Protein AF-A0A2U1KJ07-F1 (afdb_monomer)

Organism: Artemisia annua (NCBI:txid35608)

Secondary structure (DSSP, 8-state):
--HHHHHHHHHHHHTTSPPPS--TTS----HHHHHHHHHHHHHHHHHHHHHHHHHHHHHHHHHHHHHH----TTS-HHHHHHHHHHHHHHHHHTT----GGG----S---------------

Mean predicted aligned error: 16.53 Å

Nearest PDB structures (foldseek):
  8i03-assembly1_H  TM=3.096E-01  e=4.458E+00  Schizosaccharomyces pombe

Solvent-accessible surface area (backbone atoms only — not comparable to full-atom values): 7799 Å² total; per-residue (Å²): 142,65,65,69,61,52,48,55,51,49,51,60,54,67,76,50,62,66,70,76,76,81,52,95,92,60,77,83,64,52,71,70,55,54,53,49,42,54,52,47,38,51,54,44,53,53,51,53,52,50,52,54,50,51,54,54,48,52,51,52,49,49,54,48,54,56,76,68,62,71,92,55,90,95,48,63,66,68,64,53,52,52,52,50,51,51,49,51,48,52,32,54,74,68,65,56,80,84,60,73,87,73,67,68,84,89,68,92,75,74,82,79,76,80,76,80,80,74,82,82,84,128

pLDDT: mean 71.7, std 16.68, range [40.81, 95.25]

Structure (mmCIF, N/CA/C/O backbone):
data_AF-A0A2U1KJ07-F1
#
_entry.id   AF-A0A2U1KJ07-F1
#
loop_
_atom_site.group_PDB
_atom_site.id
_atom_site.type_symbol
_atom_site.label_atom_id
_atom_site.label_alt_id
_atom_site.label_comp_id
_atom_site.label_asym_id
_atom_site.label_entity_id
_atom_site.label_seq_id
_ato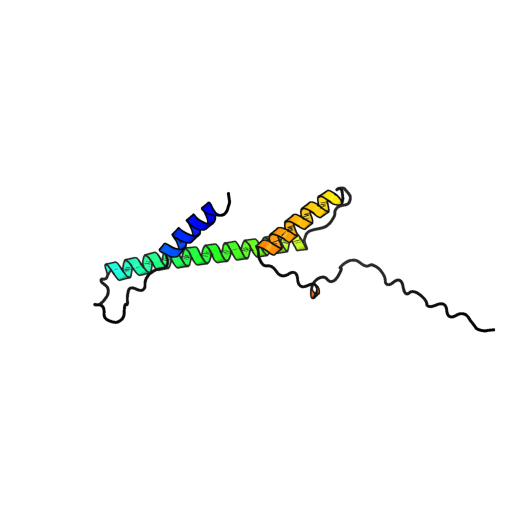m_site.pdbx_PDB_ins_code
_atom_site.Cartn_x
_atom_site.Cartn_y
_atom_site.Cartn_z
_atom_site.occupancy
_atom_site.B_iso_or_equiv
_atom_site.auth_seq_id
_atom_site.auth_comp_id
_atom_site.auth_asym_id
_atom_site.auth_atom_id
_atom_site.pdbx_PDB_model_num
ATOM 1 N N . MET A 1 1 ? -16.312 2.132 -11.222 1.00 46.25 1 MET A N 1
ATOM 2 C CA . MET A 1 1 ? -15.565 2.583 -12.416 1.00 46.25 1 MET A CA 1
ATOM 3 C C . MET A 1 1 ? -14.054 2.527 -12.132 1.00 46.25 1 MET A C 1
ATOM 5 O O . MET A 1 1 ? -13.396 3.548 -12.155 1.00 46.25 1 MET A O 1
ATOM 9 N N . PHE A 1 2 ? -13.508 1.345 -11.805 1.00 52.38 2 PHE A N 1
ATOM 10 C CA . PHE A 1 2 ? -12.082 1.180 -11.443 1.00 52.38 2 PHE A CA 1
ATOM 11 C C . PHE A 1 2 ? -11.326 0.202 -12.360 1.00 52.38 2 PHE A C 1
ATOM 13 O O . PHE A 1 2 ? -10.118 0.303 -12.488 1.00 52.38 2 PHE A O 1
ATOM 20 N N . TYR A 1 3 ? -12.023 -0.689 -13.076 1.00 43.69 3 TYR A N 1
ATOM 21 C CA . TYR A 1 3 ? -11.381 -1.643 -13.990 1.00 43.69 3 TYR A CA 1
ATOM 22 C C . TYR A 1 3 ? -10.897 -1.017 -15.309 1.00 43.69 3 TYR A C 1
ATOM 24 O O . TYR A 1 3 ? -9.883 -1.444 -15.849 1.00 43.69 3 TYR A O 1
ATOM 32 N N . LEU A 1 4 ? -11.582 0.012 -15.828 1.00 43.12 4 LEU A N 1
ATOM 33 C CA . LEU A 1 4 ? -11.253 0.603 -17.136 1.00 43.12 4 LEU A CA 1
ATOM 34 C C . LEU A 1 4 ? -9.945 1.410 -17.123 1.00 43.12 4 LEU A C 1
ATOM 36 O O . LEU A 1 4 ? -9.244 1.455 -18.131 1.00 43.12 4 LEU A O 1
ATOM 40 N N . THR A 1 5 ? -9.590 2.017 -15.988 1.00 52.56 5 THR A N 1
ATOM 41 C CA . THR A 1 5 ? -8.310 2.717 -15.807 1.00 52.56 5 THR A CA 1
ATOM 42 C C . THR A 1 5 ? -7.164 1.732 -15.614 1.00 52.56 5 THR A C 1
ATOM 44 O O . THR A 1 5 ? -6.135 1.884 -16.266 1.00 52.56 5 THR A O 1
ATOM 47 N N . THR A 1 6 ? -7.357 0.677 -14.818 1.00 52.88 6 THR A N 1
ATOM 48 C CA . THR A 1 6 ? -6.358 -0.393 -14.666 1.00 52.88 6 THR A CA 1
ATOM 49 C C . THR A 1 6 ? -6.090 -1.111 -15.990 1.00 52.88 6 THR A C 1
ATOM 51 O O . THR A 1 6 ? -4.931 -1.337 -16.314 1.00 52.88 6 THR A O 1
ATOM 54 N N . LEU A 1 7 ? -7.118 -1.390 -16.804 1.00 48.50 7 LEU A N 1
ATOM 55 C CA . LEU A 1 7 ? -6.943 -2.032 -18.113 1.00 48.50 7 LEU A CA 1
ATOM 56 C C . LEU A 1 7 ? -6.216 -1.124 -19.118 1.00 48.50 7 LEU A C 1
ATOM 58 O O . LEU A 1 7 ? -5.344 -1.596 -19.839 1.00 48.50 7 LEU A O 1
ATOM 62 N N . ARG A 1 8 ? -6.506 0.188 -19.133 1.00 55.59 8 ARG A N 1
ATOM 63 C CA . ARG A 1 8 ? -5.751 1.152 -19.958 1.00 55.59 8 ARG A CA 1
ATOM 64 C C . ARG A 1 8 ? -4.276 1.211 -19.568 1.00 55.59 8 ARG A C 1
ATOM 66 O O . ARG A 1 8 ? -3.434 1.284 -20.452 1.00 55.59 8 ARG A O 1
ATOM 73 N N . VAL A 1 9 ? -3.967 1.166 -18.272 1.00 58.69 9 VAL A N 1
ATOM 74 C CA . VAL A 1 9 ? -2.580 1.185 -17.782 1.00 58.69 9 VAL A CA 1
ATOM 75 C C . VAL A 1 9 ? -1.876 -0.144 -18.066 1.00 58.69 9 VAL A C 1
ATOM 77 O O . VAL A 1 9 ? -0.757 -0.130 -18.567 1.00 58.69 9 VAL A O 1
ATOM 80 N N . SER A 1 10 ? -2.525 -1.287 -17.822 1.00 55.56 10 SER A N 1
ATOM 81 C CA . SER A 1 10 ? -1.956 -2.602 -18.141 1.00 55.56 10 SER A CA 1
ATOM 82 C C . SER A 1 10 ? -1.707 -2.784 -19.634 1.00 55.56 10 SER A C 1
ATOM 84 O O . SER A 1 10 ? -0.635 -3.268 -19.967 1.00 55.56 10 SER A O 1
ATOM 86 N N . ASN A 1 11 ? -2.617 -2.347 -20.513 1.00 56.34 11 ASN A N 1
ATOM 87 C CA . ASN A 1 11 ? -2.420 -2.441 -21.964 1.00 56.34 11 ASN A CA 1
ATOM 88 C C . ASN A 1 11 ? -1.207 -1.617 -22.423 1.00 56.34 11 ASN A C 1
ATOM 90 O O . ASN A 1 11 ? -0.353 -2.123 -23.142 1.00 56.34 11 ASN A O 1
ATOM 94 N N . VAL A 1 12 ? -1.075 -0.382 -21.922 1.00 58.66 12 VAL A N 1
ATOM 95 C CA . VAL A 1 12 ? 0.092 0.471 -22.204 1.00 58.66 12 VAL A CA 1
ATOM 96 C C . VAL A 1 12 ? 1.391 -0.179 -21.715 1.00 58.66 12 VAL A C 1
ATOM 98 O O . VAL A 1 12 ? 2.409 -0.061 -22.380 1.00 58.66 12 VAL A O 1
ATOM 101 N N . LEU A 1 13 ? 1.379 -0.890 -20.584 1.00 57.47 13 LEU A N 1
ATOM 102 C CA . LEU A 1 13 ? 2.563 -1.587 -20.071 1.00 57.47 13 LEU A CA 1
ATOM 103 C C . LEU A 1 13 ? 2.874 -2.886 -20.832 1.00 57.47 13 LEU A C 1
ATOM 105 O O . LEU A 1 13 ? 4.045 -3.191 -21.044 1.00 57.47 13 LEU A O 1
ATOM 109 N N . THR A 1 14 ? 1.869 -3.657 -21.252 1.00 55.44 14 THR A N 1
ATOM 110 C CA . THR A 1 14 ? 2.089 -4.891 -22.027 1.00 55.44 14 THR A CA 1
ATOM 111 C C . THR A 1 14 ? 2.623 -4.610 -23.426 1.00 55.44 14 THR A C 1
ATOM 113 O O . THR A 1 14 ? 3.455 -5.375 -23.907 1.00 55.44 14 THR A O 1
ATOM 116 N N . ASP A 1 15 ? 2.225 -3.490 -24.031 1.00 55.97 15 ASP A N 1
ATOM 117 C CA . ASP A 1 15 ? 2.699 -3.065 -25.353 1.00 55.97 15 ASP A CA 1
ATOM 118 C C . ASP A 1 15 ? 4.139 -2.510 -25.324 1.00 55.97 15 ASP A C 1
ATOM 120 O O . ASP A 1 15 ? 4.762 -2.340 -26.370 1.00 55.97 15 ASP A O 1
ATOM 124 N N . LEU A 1 16 ? 4.690 -2.239 -24.133 1.00 60.31 16 LEU A N 1
ATOM 125 C CA . LEU A 1 16 ? 6.012 -1.630 -23.941 1.00 60.31 16 LEU A CA 1
ATOM 126 C C . LEU A 1 16 ? 7.119 -2.618 -23.564 1.00 60.31 16 LEU A C 1
ATOM 128 O O . LEU A 1 16 ? 8.258 -2.182 -23.381 1.00 60.31 16 LEU A O 1
ATOM 132 N N . LYS A 1 17 ? 6.834 -3.923 -23.437 1.00 66.62 17 LYS A N 1
ATOM 133 C CA . LYS A 1 17 ? 7.901 -4.897 -23.175 1.00 66.62 17 LYS A CA 1
ATOM 134 C C . LYS A 1 17 ? 8.865 -4.900 -24.374 1.00 66.62 17 LYS A C 1
ATOM 136 O O . LYS A 1 17 ? 8.441 -5.278 -25.466 1.00 66.62 17 LYS A O 1
ATOM 141 N N . PRO A 1 18 ? 10.141 -4.502 -24.200 1.00 67.44 18 PRO A N 1
ATOM 142 C CA . PRO A 1 18 ? 11.076 -4.409 -25.314 1.00 67.44 18 PRO A CA 1
ATOM 143 C C . PRO A 1 18 ? 11.261 -5.782 -25.972 1.00 67.44 18 PRO A C 1
ATOM 145 O O . PRO A 1 18 ? 11.514 -6.770 -25.280 1.00 67.44 18 PRO A O 1
ATOM 148 N N . ILE A 1 19 ? 11.123 -5.844 -27.297 1.00 71.50 19 ILE A N 1
ATOM 149 C CA . ILE A 1 19 ? 11.382 -7.050 -28.096 1.00 71.50 19 ILE A CA 1
ATOM 150 C C . ILE A 1 19 ? 12.887 -7.126 -28.355 1.00 71.50 19 ILE A C 1
ATOM 152 O O . ILE A 1 19 ? 13.465 -6.141 -28.809 1.00 71.50 19 ILE A O 1
ATOM 156 N N . ASP A 1 20 ? 13.509 -8.269 -28.056 1.00 71.81 20 ASP A N 1
ATOM 157 C CA . ASP A 1 20 ? 14.948 -8.470 -28.254 1.00 71.81 20 ASP A CA 1
ATOM 158 C C . ASP A 1 20 ? 15.316 -8.308 -29.743 1.00 71.81 20 ASP A C 1
ATOM 160 O O . ASP A 1 20 ? 14.696 -8.954 -30.595 1.00 71.81 20 ASP A O 1
ATOM 164 N N . PRO A 1 21 ? 16.291 -7.445 -30.086 1.00 68.56 21 PRO A N 1
ATOM 165 C CA . PRO A 1 21 ? 16.707 -7.228 -31.466 1.00 68.56 21 PRO A CA 1
ATOM 166 C C . PRO A 1 21 ? 17.476 -8.417 -32.062 1.00 68.56 21 PRO A C 1
ATOM 168 O O . PRO A 1 21 ? 17.698 -8.429 -33.273 1.00 68.56 21 PRO A O 1
ATOM 171 N N . TYR A 1 22 ? 17.895 -9.403 -31.260 1.00 65.12 22 TYR A N 1
ATOM 172 C CA . TYR A 1 22 ? 18.575 -10.605 -31.736 1.00 65.12 22 TYR A CA 1
ATOM 173 C C . TYR A 1 22 ? 17.593 -11.776 -31.873 1.00 65.12 22 TYR A C 1
ATOM 175 O O . TYR A 1 22 ? 17.379 -12.558 -30.946 1.00 65.12 22 TYR A O 1
ATOM 183 N N . VAL A 1 23 ? 16.994 -11.914 -33.057 1.00 67.25 23 VAL A N 1
ATOM 184 C CA . VAL A 1 23 ? 16.198 -13.095 -33.419 1.00 67.25 23 VAL A CA 1
ATOM 185 C C . VAL A 1 23 ? 17.103 -14.084 -34.154 1.00 67.25 23 VAL A C 1
ATOM 187 O O . VAL A 1 23 ? 17.716 -13.743 -35.167 1.00 67.25 23 VAL A O 1
ATOM 190 N N . GLU A 1 24 ? 17.202 -15.310 -33.638 1.00 57.53 24 GLU A N 1
ATOM 191 C CA . GLU A 1 24 ? 18.024 -16.383 -34.207 1.00 57.53 24 GLU A CA 1
ATOM 192 C C . GLU A 1 24 ? 17.635 -16.620 -35.683 1.00 57.53 24 GLU A C 1
ATOM 194 O O . GLU A 1 24 ? 16.508 -17.009 -35.988 1.00 57.53 24 GLU A O 1
ATOM 199 N N . GLY A 1 25 ? 18.547 -16.307 -36.615 1.00 65.81 25 GLY A N 1
ATOM 200 C CA . GLY A 1 25 ? 18.318 -16.415 -38.064 1.00 65.81 25 GLY A CA 1
ATOM 201 C C . GLY A 1 25 ? 18.028 -15.109 -38.826 1.00 65.81 25 GLY A C 1
ATOM 202 O O . GLY A 1 25 ? 17.783 -15.177 -40.030 1.00 65.81 25 GLY A O 1
ATOM 203 N N . GLN A 1 26 ? 18.079 -13.929 -38.191 1.00 58.69 26 GLN A N 1
ATOM 204 C CA . GLN A 1 26 ? 18.028 -12.621 -38.876 1.00 58.69 26 GLN A CA 1
ATOM 205 C C . GLN A 1 26 ? 19.412 -11.947 -39.000 1.00 58.69 26 GLN A C 1
ATOM 207 O O . GLN A 1 26 ? 20.338 -12.240 -38.247 1.00 58.69 26 GLN A O 1
ATOM 212 N N . ASN A 1 27 ? 19.556 -11.042 -39.981 1.00 70.12 27 ASN A N 1
ATOM 213 C CA . ASN A 1 27 ? 20.767 -10.233 -40.190 1.00 70.12 27 ASN A CA 1
ATOM 214 C C . ASN A 1 27 ? 21.091 -9.374 -38.953 1.00 70.12 27 ASN A C 1
ATOM 216 O O . ASN A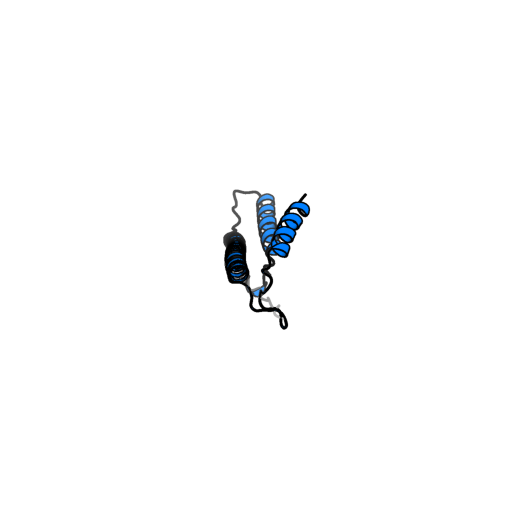 1 27 ? 20.183 -8.999 -38.213 1.00 70.12 27 ASN A O 1
ATOM 220 N N . LEU A 1 28 ? 22.374 -9.027 -38.776 1.00 68.06 28 LEU A N 1
ATOM 221 C CA . LEU A 1 28 ? 22.865 -8.168 -37.691 1.00 68.06 28 LEU A CA 1
ATOM 222 C C . LEU A 1 28 ? 21.949 -6.936 -37.507 1.00 68.06 28 LEU A C 1
ATOM 224 O O . LEU A 1 28 ? 21.673 -6.257 -38.503 1.00 68.06 28 LEU A O 1
ATOM 228 N N . PRO A 1 29 ? 21.475 -6.635 -36.279 1.00 68.12 29 PRO A N 1
ATOM 229 C CA . PRO A 1 29 ? 20.593 -5.499 -36.053 1.00 68.12 29 PRO A CA 1
ATOM 230 C C . PRO A 1 29 ? 21.288 -4.209 -36.486 1.00 68.12 29 PRO A C 1
ATOM 232 O O . PRO A 1 29 ? 22.455 -3.971 -36.168 1.00 68.12 29 PRO A O 1
ATOM 235 N N . THR A 1 30 ? 20.564 -3.372 -37.226 1.00 78.94 30 THR A N 1
ATOM 236 C CA . THR A 1 30 ? 21.075 -2.059 -37.637 1.00 78.94 30 THR A CA 1
ATOM 237 C C . THR A 1 30 ? 21.319 -1.219 -36.382 1.00 78.94 30 THR A C 1
ATOM 239 O O . THR A 1 30 ? 20.547 -1.305 -35.428 1.00 78.94 30 THR A O 1
ATOM 242 N N . GLU A 1 31 ? 22.347 -0.369 -36.375 1.00 77.19 31 GLU A N 1
ATOM 243 C CA . GLU A 1 31 ? 22.710 0.494 -35.235 1.00 77.19 31 GLU A CA 1
ATOM 244 C C . GLU A 1 31 ? 21.501 1.258 -34.653 1.00 77.19 31 GLU A C 1
ATOM 246 O O . GLU A 1 31 ? 21.320 1.333 -33.439 1.00 77.19 31 GLU A O 1
ATOM 251 N N . ALA A 1 32 ? 20.595 1.717 -35.524 1.00 76.56 32 ALA A N 1
ATOM 252 C CA . ALA A 1 32 ? 19.347 2.373 -35.139 1.00 76.56 32 ALA A CA 1
ATOM 253 C C . ALA A 1 32 ? 18.365 1.461 -34.370 1.00 76.56 32 ALA A C 1
ATOM 255 O O . ALA A 1 32 ? 17.674 1.925 -33.465 1.00 76.56 32 ALA A O 1
ATOM 256 N N . GLN A 1 33 ? 18.301 0.168 -34.702 1.00 75.81 33 GLN A N 1
ATOM 257 C CA . GLN A 1 33 ? 17.436 -0.810 -34.030 1.00 75.81 33 GLN A CA 1
ATOM 258 C C . GLN A 1 33 ? 17.977 -1.161 -32.639 1.00 75.81 33 GLN A C 1
ATOM 260 O O . GLN A 1 33 ? 17.208 -1.226 -31.681 1.00 75.81 33 GLN A O 1
ATOM 265 N N . ALA A 1 34 ? 19.298 -1.316 -32.513 1.00 79.19 34 ALA A N 1
ATOM 266 C CA . ALA A 1 34 ? 19.952 -1.548 -31.227 1.00 79.19 34 ALA A CA 1
ATOM 267 C C . ALA A 1 34 ? 19.810 -0.334 -30.289 1.00 79.19 34 ALA A C 1
ATOM 269 O O . ALA A 1 34 ? 19.468 -0.497 -29.117 1.00 79.19 34 ALA A O 1
ATOM 270 N N . ALA A 1 35 ? 19.991 0.885 -30.811 1.00 80.00 35 ALA A N 1
ATOM 271 C CA . ALA A 1 35 ? 19.816 2.118 -30.043 1.00 80.00 35 ALA A CA 1
ATOM 272 C C . ALA A 1 35 ? 18.364 2.325 -29.573 1.00 80.00 35 ALA A C 1
ATOM 274 O O . ALA A 1 35 ? 18.133 2.734 -28.433 1.00 80.00 35 ALA A O 1
ATOM 275 N N . TYR A 1 36 ? 17.380 2.008 -30.425 1.00 81.69 36 TYR A N 1
ATOM 276 C CA . TYR A 1 36 ? 15.965 2.055 -30.052 1.00 81.69 36 TYR A CA 1
ATOM 277 C C . TYR A 1 36 ? 15.644 1.051 -28.938 1.00 81.69 36 TYR A C 1
ATOM 279 O O . TYR A 1 36 ? 15.056 1.436 -27.929 1.00 81.69 36 TYR A O 1
ATOM 287 N N . TYR A 1 37 ? 16.097 -0.202 -29.069 1.00 82.56 37 TYR A N 1
ATOM 288 C CA . TYR A 1 37 ? 15.898 -1.225 -28.042 1.00 82.56 37 TYR A CA 1
ATOM 289 C C . TYR A 1 37 ? 16.497 -0.822 -26.694 1.00 82.56 37 TYR A C 1
ATOM 291 O O . TYR A 1 37 ? 15.810 -0.909 -25.678 1.00 82.56 37 TYR A O 1
ATOM 299 N N . GLU A 1 38 ? 17.740 -0.335 -26.670 1.00 83.06 38 GLU A N 1
ATOM 300 C CA . GLU A 1 38 ? 18.396 0.043 -25.414 1.00 83.06 38 GLU A CA 1
ATOM 301 C C . GLU A 1 38 ? 17.699 1.241 -24.748 1.00 83.06 38 GLU A C 1
ATOM 303 O O . GLU A 1 38 ? 17.517 1.260 -23.529 1.00 83.06 38 GLU A O 1
ATOM 308 N N . SER A 1 39 ? 17.203 2.199 -25.541 1.00 83.81 39 SER A N 1
ATOM 309 C CA . SER A 1 39 ? 16.393 3.315 -25.040 1.00 83.81 39 SER A CA 1
ATOM 310 C C . SER A 1 39 ? 15.060 2.842 -24.448 1.00 83.81 39 SER A C 1
ATOM 312 O O . SER A 1 39 ? 14.740 3.161 -23.298 1.00 83.81 39 SER A O 1
ATOM 314 N N . THR A 1 40 ? 14.296 2.029 -25.185 1.00 80.56 40 THR A N 1
ATOM 315 C CA . THR A 1 40 ? 13.013 1.482 -24.715 1.00 80.56 40 THR A CA 1
ATOM 316 C C . THR A 1 40 ? 13.204 0.597 -23.484 1.00 80.56 40 THR A C 1
ATOM 318 O O . THR A 1 40 ? 12.425 0.679 -22.533 1.00 80.56 40 THR A O 1
ATOM 321 N N . ARG A 1 41 ? 14.279 -0.195 -23.445 1.00 83.69 41 ARG A N 1
ATOM 322 C CA . ARG A 1 41 ? 14.653 -1.027 -22.299 1.00 83.69 41 ARG A CA 1
ATOM 323 C C . ARG A 1 41 ? 15.024 -0.196 -21.078 1.00 83.69 41 ARG A C 1
ATOM 325 O O . ARG A 1 41 ? 14.566 -0.516 -19.982 1.00 83.69 41 ARG A O 1
ATOM 332 N N . GLY A 1 42 ? 15.780 0.885 -21.250 1.00 84.94 42 GLY A N 1
ATOM 333 C CA . GLY A 1 42 ? 16.085 1.821 -20.169 1.00 84.94 42 GLY A CA 1
ATOM 334 C C . GLY A 1 42 ? 14.822 2.438 -19.558 1.00 84.94 42 GLY A C 1
ATOM 335 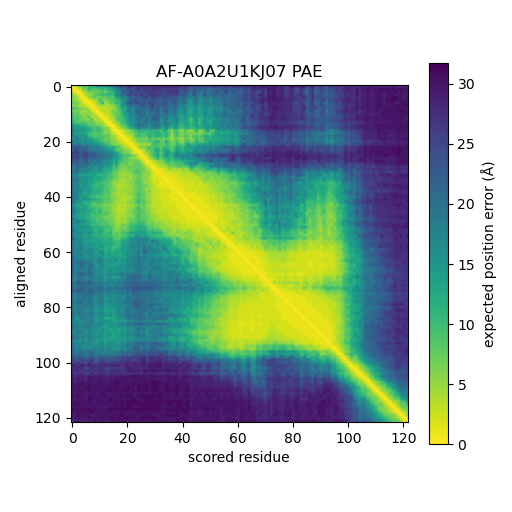O O . GLY A 1 42 ? 14.670 2.459 -18.334 1.00 84.94 42 GLY A O 1
ATOM 336 N N . ILE A 1 43 ? 13.876 2.866 -20.402 1.00 83.44 43 ILE A N 1
ATOM 337 C CA . ILE A 1 43 ? 12.573 3.394 -19.964 1.00 83.44 43 ILE A CA 1
ATOM 338 C C . ILE A 1 43 ? 11.775 2.319 -19.210 1.00 83.44 43 ILE A C 1
ATOM 340 O O . ILE A 1 43 ? 11.254 2.591 -18.126 1.00 83.44 43 ILE A O 1
ATOM 344 N N . TRP A 1 44 ? 11.717 1.094 -19.742 1.00 83.56 44 TRP A N 1
ATOM 345 C CA . TRP A 1 44 ? 11.021 -0.032 -19.115 1.00 83.56 44 TRP A CA 1
ATOM 346 C C . TRP A 1 44 ? 11.575 -0.364 -17.723 1.00 83.56 44 TRP A C 1
ATOM 348 O O . TRP A 1 44 ? 10.815 -0.450 -16.758 1.00 83.56 44 TRP A O 1
ATOM 358 N N . ILE A 1 45 ? 12.901 -0.482 -17.596 1.00 84.00 45 ILE A N 1
ATOM 359 C CA . ILE A 1 45 ? 13.571 -0.773 -16.319 1.00 84.00 45 ILE A CA 1
ATOM 360 C C . ILE A 1 45 ? 13.313 0.347 -15.304 1.00 84.00 45 ILE A C 1
ATOM 362 O O . ILE A 1 45 ? 13.006 0.069 -14.144 1.00 84.00 45 ILE A O 1
ATOM 366 N N . SER A 1 46 ? 13.396 1.612 -15.731 1.00 84.94 46 SER A N 1
ATOM 367 C CA . SER A 1 46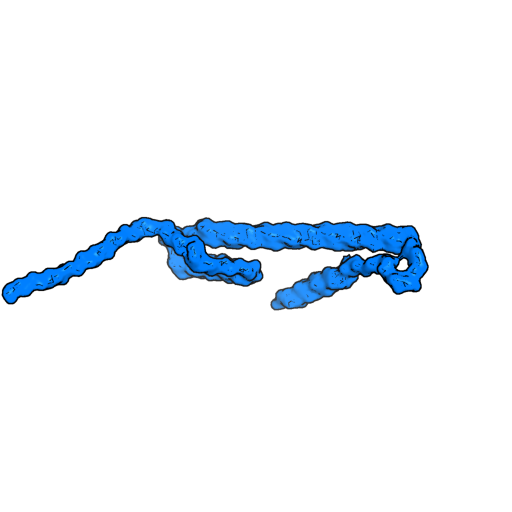 ? 13.122 2.761 -14.860 1.00 84.94 46 SER A CA 1
ATOM 368 C C . SER A 1 46 ? 11.683 2.742 -14.329 1.00 84.94 46 SER A C 1
ATOM 370 O O . SER A 1 46 ? 11.447 2.965 -13.137 1.00 84.94 46 SER A O 1
ATOM 372 N N . LEU A 1 47 ? 10.721 2.413 -15.193 1.00 80.06 47 LEU A N 1
ATOM 373 C CA . LEU A 1 47 ? 9.310 2.319 -14.833 1.00 80.06 47 LEU A CA 1
ATOM 374 C C . LEU A 1 47 ? 9.040 1.159 -13.870 1.00 80.06 47 LEU A C 1
ATOM 376 O O . LEU A 1 47 ? 8.375 1.349 -12.848 1.00 80.06 47 LEU A O 1
ATOM 380 N N . GLU A 1 48 ? 9.601 -0.017 -14.153 1.00 78.00 48 GLU A N 1
ATOM 381 C CA . GLU A 1 48 ? 9.518 -1.180 -13.271 1.00 78.00 48 GLU A CA 1
ATOM 382 C C . GLU A 1 48 ? 10.110 -0.863 -11.888 1.00 78.00 48 GLU A C 1
ATOM 384 O O . GLU A 1 48 ? 9.485 -1.139 -10.861 1.00 78.00 48 GLU A O 1
ATOM 389 N N . GLN A 1 49 ? 11.280 -0.223 -11.835 1.00 83.00 49 GLN A N 1
ATOM 390 C CA . GLN A 1 49 ? 11.927 0.154 -10.578 1.00 83.00 49 GLN A CA 1
ATOM 391 C C . GLN A 1 49 ? 11.098 1.163 -9.773 1.00 83.00 49 GLN A C 1
ATOM 393 O O . GLN A 1 49 ? 10.950 1.007 -8.552 1.00 83.00 49 GLN A O 1
ATOM 398 N N . LYS A 1 50 ? 10.540 2.182 -10.436 1.00 80.88 50 LYS A N 1
ATOM 399 C CA . LYS A 1 50 ? 9.667 3.173 -9.797 1.00 80.88 50 LYS A CA 1
ATOM 400 C C . LYS A 1 50 ? 8.428 2.501 -9.207 1.00 80.88 50 LYS A C 1
ATOM 402 O O . LYS A 1 50 ? 8.159 2.674 -8.020 1.00 80.88 50 LYS A O 1
ATOM 407 N N . TYR A 1 51 ? 7.747 1.662 -9.986 1.00 74.62 51 TYR A N 1
ATOM 408 C CA . TYR A 1 51 ? 6.545 0.965 -9.529 1.00 74.62 51 TYR A CA 1
ATOM 409 C C . TYR A 1 51 ? 6.841 -0.018 -8.385 1.00 74.62 51 TYR A C 1
ATOM 411 O O . TYR A 1 51 ? 6.127 -0.045 -7.384 1.00 74.62 51 TYR A O 1
ATOM 419 N N . ARG A 1 52 ? 7.945 -0.776 -8.459 1.00 75.81 52 ARG A N 1
ATOM 420 C CA . ARG A 1 52 ? 8.383 -1.666 -7.365 1.00 75.81 52 ARG A CA 1
ATOM 421 C C . ARG A 1 52 ? 8.651 -0.897 -6.072 1.00 75.81 52 ARG A C 1
ATOM 423 O O . ARG A 1 52 ? 8.301 -1.377 -4.994 1.00 75.81 52 ARG A O 1
ATOM 430 N N . THR A 1 53 ? 9.252 0.287 -6.173 1.00 75.31 53 THR A N 1
ATOM 431 C CA . THR A 1 53 ? 9.521 1.155 -5.018 1.00 75.31 53 THR A CA 1
ATOM 432 C C . THR A 1 53 ? 8.230 1.732 -4.436 1.00 75.31 53 THR A C 1
ATOM 434 O O . THR A 1 53 ? 8.054 1.705 -3.219 1.00 75.31 53 THR A O 1
ATOM 437 N N . GLU A 1 54 ? 7.308 2.196 -5.282 1.00 73.88 54 GLU A N 1
ATOM 438 C CA . GLU A 1 54 ? 5.990 2.697 -4.869 1.00 73.88 54 GLU A CA 1
ATOM 439 C C . GLU A 1 54 ? 5.176 1.616 -4.146 1.00 73.88 54 GLU A C 1
ATOM 441 O O . GLU A 1 54 ? 4.693 1.854 -3.038 1.00 73.88 54 GLU A O 1
ATOM 446 N N . VAL A 1 55 ? 5.112 0.400 -4.700 1.00 72.69 55 VAL A N 1
ATOM 447 C CA . VAL A 1 55 ? 4.443 -0.748 -4.065 1.00 72.69 55 VAL A CA 1
ATOM 448 C C . VAL A 1 55 ? 5.102 -1.098 -2.727 1.00 72.69 55 VAL A C 1
ATOM 450 O O . VAL A 1 55 ? 4.416 -1.292 -1.725 1.00 72.69 55 VAL A O 1
ATOM 453 N N . ALA A 1 56 ? 6.437 -1.144 -2.663 1.00 71.00 56 ALA A N 1
ATOM 454 C CA . ALA A 1 56 ? 7.146 -1.410 -1.410 1.00 71.00 56 ALA A CA 1
ATOM 455 C C . ALA A 1 56 ? 6.900 -0.318 -0.350 1.00 71.00 56 ALA A C 1
ATOM 457 O O . ALA A 1 56 ? 6.813 -0.625 0.842 1.00 71.00 56 ALA A O 1
ATOM 458 N N . CYS A 1 57 ? 6.774 0.943 -0.768 1.00 73.75 57 CYS A N 1
ATOM 459 C CA . CYS A 1 57 ? 6.454 2.066 0.108 1.00 73.75 57 CYS A CA 1
ATOM 460 C C . CYS A 1 57 ? 5.008 1.982 0.623 1.00 73.75 57 CYS A C 1
ATOM 462 O O . CYS A 1 57 ? 4.794 2.076 1.832 1.00 73.75 57 CYS A O 1
ATOM 464 N N . SER A 1 58 ? 4.044 1.703 -0.265 1.00 80.12 58 SER A N 1
ATOM 465 C CA . SER A 1 58 ? 2.628 1.502 0.082 1.00 80.12 58 SER A CA 1
ATOM 466 C C . SER A 1 58 ? 2.466 0.408 1.139 1.00 80.12 58 SER A C 1
ATOM 468 O O . SER A 1 58 ? 1.913 0.646 2.215 1.00 80.12 58 SER A O 1
ATOM 470 N N . LYS A 1 59 ? 3.086 -0.759 0.919 1.00 84.75 59 LYS A N 1
ATOM 471 C CA . LYS A 1 59 ? 3.065 -1.875 1.879 1.00 84.75 59 LYS A CA 1
ATOM 472 C C . LYS A 1 59 ? 3.603 -1.481 3.251 1.00 84.75 59 LYS A C 1
ATOM 474 O O . LYS A 1 59 ? 2.965 -1.752 4.267 1.00 84.75 59 LYS A O 1
ATOM 479 N N . LYS A 1 60 ? 4.765 -0.822 3.299 1.00 83.88 60 LYS A N 1
ATOM 480 C CA . LYS A 1 60 ? 5.365 -0.359 4.564 1.00 83.88 60 LYS A CA 1
ATOM 481 C C . LYS A 1 60 ? 4.475 0.657 5.278 1.00 83.88 60 LYS A C 1
ATOM 483 O O . LYS A 1 60 ? 4.361 0.605 6.502 1.00 83.88 60 LYS A O 1
ATOM 488 N N . PHE A 1 61 ? 3.838 1.550 4.528 1.00 82.88 61 PHE A N 1
ATOM 489 C CA . PHE A 1 61 ? 2.956 2.573 5.073 1.00 82.88 61 PHE A CA 1
ATOM 490 C C . PHE A 1 61 ? 1.706 1.972 5.728 1.00 82.88 61 PHE A C 1
ATOM 492 O O . PHE A 1 61 ? 1.386 2.318 6.867 1.00 82.88 61 PHE A O 1
ATOM 499 N N . VAL A 1 62 ? 1.046 1.021 5.061 1.00 86.88 62 VAL A N 1
ATOM 500 C CA . VAL A 1 62 ? -0.150 0.352 5.600 1.00 86.88 62 VAL A CA 1
ATOM 501 C C . VAL A 1 62 ? 0.190 -0.486 6.843 1.00 86.88 62 VAL A C 1
ATOM 503 O O . VAL A 1 62 ? -0.524 -0.419 7.845 1.00 86.88 62 VAL A O 1
ATOM 506 N N . VAL A 1 63 ? 1.321 -1.206 6.843 1.00 87.31 63 VAL A N 1
ATOM 507 C CA . VAL A 1 63 ? 1.805 -1.925 8.041 1.00 87.31 63 VAL A CA 1
ATOM 508 C C . VAL A 1 63 ? 2.077 -0.958 9.196 1.00 87.31 63 VAL A C 1
ATOM 510 O O . VAL A 1 63 ? 1.692 -1.236 10.331 1.00 87.31 63 VAL A O 1
ATOM 513 N N . GLY A 1 64 ? 2.698 0.191 8.916 1.00 88.50 64 GLY A N 1
ATOM 514 C CA . GLY A 1 64 ? 2.947 1.233 9.913 1.00 88.50 64 GLY A CA 1
ATOM 515 C C . GLY A 1 64 ? 1.658 1.780 10.530 1.00 88.50 64 GLY A C 1
ATOM 516 O O . GLY A 1 64 ? 1.552 1.848 11.753 1.00 88.50 64 GLY A O 1
ATOM 517 N N . LYS A 1 65 ? 0.646 2.097 9.708 1.00 89.88 65 LYS A N 1
ATOM 518 C CA . LYS A 1 65 ? -0.685 2.510 10.191 1.00 89.88 65 LYS A CA 1
ATOM 519 C C . LYS A 1 65 ? -1.293 1.479 11.141 1.00 89.88 65 LYS A C 1
ATOM 521 O O . LYS A 1 65 ? -1.795 1.855 12.195 1.00 89.88 65 LYS A O 1
ATOM 526 N N . PHE A 1 66 ? -1.231 0.195 10.784 1.00 90.62 66 PHE A N 1
ATOM 527 C CA . PHE A 1 66 ? -1.777 -0.883 11.608 1.00 90.62 66 PHE A CA 1
ATOM 528 C C . PHE A 1 66 ? -1.059 -1.018 12.954 1.00 90.62 66 PHE A C 1
ATOM 530 O O . PHE A 1 66 ? -1.712 -1.076 13.991 1.00 90.62 66 PHE A O 1
ATOM 537 N N . LEU A 1 67 ? 0.278 -1.019 12.957 1.00 89.94 67 LEU A N 1
ATOM 538 C CA . LEU A 1 67 ? 1.075 -1.151 14.185 1.00 89.94 67 LEU A CA 1
ATOM 539 C C . LEU A 1 67 ? 0.933 0.050 15.128 1.00 89.94 67 LEU A C 1
ATOM 541 O O . LEU A 1 67 ? 1.030 -0.103 16.347 1.00 89.94 67 LEU A O 1
ATOM 545 N N . ASN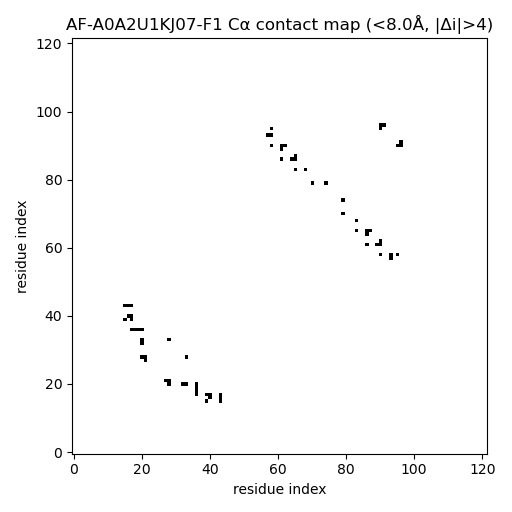 A 1 68 ? 0.710 1.239 14.573 1.00 91.94 68 ASN A N 1
ATOM 546 C CA . ASN A 1 68 ? 0.550 2.468 15.342 1.00 91.94 68 ASN A CA 1
ATOM 547 C C . ASN A 1 68 ? -0.904 2.741 15.749 1.00 91.94 68 ASN A C 1
ATOM 549 O O . ASN A 1 68 ? -1.135 3.668 16.529 1.00 91.94 68 ASN A O 1
ATOM 553 N N . PHE A 1 69 ? -1.871 1.963 15.252 1.00 92.25 69 PHE A N 1
ATOM 554 C CA . PHE A 1 69 ? -3.271 2.134 15.611 1.00 92.25 69 PHE A CA 1
ATOM 555 C C . PHE A 1 69 ? -3.469 1.872 17.107 1.00 92.25 69 PHE A C 1
ATOM 557 O O . PHE A 1 69 ? -3.132 0.810 17.635 1.00 92.25 69 PHE A O 1
ATOM 564 N N . LYS A 1 70 ? -4.028 2.862 17.801 1.00 91.50 70 LYS A N 1
ATOM 565 C CA . LYS A 1 70 ? -4.409 2.774 19.208 1.00 91.50 70 LYS A CA 1
ATOM 566 C C . LYS A 1 70 ? -5.793 3.357 19.366 1.00 91.50 70 LYS A C 1
ATOM 568 O O . LYS A 1 70 ? -6.089 4.406 18.798 1.00 91.50 70 LYS A O 1
ATOM 573 N N . MET A 1 71 ? -6.607 2.685 20.168 1.00 91.62 71 MET A N 1
ATOM 574 C CA . MET A 1 71 ? -7.898 3.232 20.530 1.00 91.62 71 MET A CA 1
ATOM 575 C C . MET A 1 71 ? -7.731 4.408 21.498 1.00 91.62 71 MET A C 1
ATOM 577 O O . MET A 1 71 ? -6.829 4.410 22.336 1.00 91.62 71 MET A O 1
ATOM 581 N N . TYR A 1 72 ? -8.592 5.408 21.358 1.00 90.19 72 TYR A N 1
ATOM 582 C CA . TYR A 1 72 ? -8.635 6.615 22.171 1.00 90.19 72 TYR A CA 1
ATOM 583 C C . TYR A 1 72 ? -10.030 6.779 22.783 1.00 90.19 72 TYR A C 1
ATOM 585 O O . TYR A 1 72 ? -11.029 6.771 22.062 1.00 90.19 72 TYR A O 1
ATOM 593 N N . ASP A 1 73 ? -10.099 6.956 24.104 1.00 90.44 73 ASP A N 1
ATOM 594 C CA . ASP A 1 73 ? -11.361 6.967 24.864 1.00 90.44 73 ASP A CA 1
ATOM 595 C C . ASP A 1 73 ? -12.280 8.144 24.512 1.00 90.44 73 ASP A C 1
ATOM 597 O O . ASP A 1 73 ? -13.495 8.059 24.669 1.00 90.44 73 ASP A O 1
ATOM 601 N N . GLY A 1 74 ? -11.731 9.233 23.965 1.00 94.06 74 GLY A N 1
ATOM 602 C CA . GLY A 1 74 ? -12.524 10.377 23.508 1.00 94.06 74 GLY A CA 1
ATOM 603 C C . GLY A 1 74 ? -13.256 10.148 22.182 1.00 94.06 74 GLY A C 1
ATOM 604 O O . GLY A 1 74 ? -13.836 11.089 21.641 1.00 94.06 74 GLY A O 1
ATOM 605 N N . LYS A 1 75 ? -13.226 8.930 21.626 1.00 93.12 75 LYS A N 1
ATOM 606 C CA . LYS A 1 75 ? -13.886 8.585 20.365 1.00 93.12 75 LYS A CA 1
ATOM 607 C C . LYS A 1 75 ? -14.833 7.392 20.535 1.00 93.12 75 LYS A C 1
ATOM 609 O O . LYS A 1 75 ? -14.457 6.406 21.165 1.00 93.12 75 LYS A O 1
ATOM 614 N N . PRO A 1 76 ? -16.032 7.399 19.922 1.00 95.19 76 PRO A N 1
ATOM 615 C CA . PRO A 1 76 ? -16.933 6.252 19.983 1.00 95.19 76 PRO A CA 1
ATOM 616 C C . PRO A 1 76 ? -16.272 4.981 19.444 1.00 95.19 76 PRO A C 1
ATOM 618 O O . PRO A 1 76 ? -15.666 5.005 18.371 1.00 95.19 76 PRO A O 1
ATOM 621 N N . VAL A 1 77 ? -16.441 3.861 20.149 1.00 92.25 77 VAL A N 1
ATOM 622 C CA . VAL A 1 77 ? -15.851 2.561 19.777 1.00 92.25 77 VAL A CA 1
ATOM 623 C C . VAL A 1 77 ? -16.197 2.172 18.339 1.00 92.25 77 VAL A C 1
ATOM 625 O O . VAL A 1 77 ? -15.319 1.748 17.598 1.00 92.25 77 VAL A O 1
ATOM 628 N N . VAL A 1 78 ? -17.441 2.398 17.904 1.00 94.06 78 VAL A N 1
ATOM 629 C CA . VAL A 1 78 ? -17.893 2.090 16.534 1.00 94.06 78 VAL A CA 1
ATOM 630 C C . VAL A 1 78 ? -17.047 2.815 15.483 1.00 94.06 78 VAL A C 1
ATOM 632 O O . VAL A 1 78 ? -16.584 2.195 14.533 1.00 94.06 78 VAL A O 1
ATOM 635 N N . LYS A 1 79 ? -16.756 4.105 15.692 1.00 93.12 79 LYS A N 1
ATOM 636 C CA . LYS A 1 79 ? -15.926 4.900 14.773 1.00 93.12 79 LYS A CA 1
ATOM 637 C C . LYS A 1 79 ? -14.483 4.407 14.721 1.00 93.12 79 LYS A C 1
ATOM 639 O O . LYS A 1 79 ? -13.848 4.475 13.678 1.00 93.12 79 LYS A O 1
ATOM 644 N N . GLN A 1 80 ? -13.962 3.917 15.839 1.00 94.31 80 GLN A N 1
ATOM 645 C CA . GLN A 1 80 ? -12.611 3.356 15.902 1.00 94.31 80 GLN A CA 1
ATOM 646 C C . GLN A 1 80 ? -12.537 1.985 15.220 1.00 94.31 80 GLN A C 1
ATOM 648 O O . GLN A 1 80 ? -11.559 1.679 14.543 1.00 94.31 80 GLN A O 1
ATOM 653 N N . VAL A 1 81 ? -13.590 1.174 15.351 1.00 93.31 81 VAL A N 1
ATOM 654 C CA . VAL A 1 81 ? -13.710 -0.109 14.647 1.00 93.31 81 VAL A CA 1
ATOM 655 C C . VAL A 1 81 ? -13.798 0.102 13.134 1.00 93.31 81 VAL A C 1
ATOM 657 O O . VAL A 1 81 ? -13.131 -0.623 12.402 1.00 93.31 81 VAL A O 1
ATOM 660 N N . GLU A 1 82 ? -14.543 1.106 12.660 1.00 95.25 82 GLU A N 1
ATOM 661 C CA . GLU A 1 82 ? -14.582 1.481 11.234 1.00 95.25 82 GLU A CA 1
ATOM 662 C C . GLU A 1 82 ? -13.175 1.815 10.700 1.00 95.25 82 GLU A C 1
ATOM 664 O O . GLU A 1 82 ? -12.770 1.326 9.647 1.00 95.25 82 GLU A O 1
ATOM 669 N N . GLU A 1 83 ? -12.385 2.587 11.449 1.00 92.62 83 GLU A N 1
ATOM 670 C CA . GLU A 1 83 ? -11.007 2.927 11.063 1.00 92.62 83 GLU A CA 1
ATOM 671 C C . GLU A 1 83 ? -10.087 1.711 11.019 1.00 92.62 83 GLU A C 1
ATOM 673 O O . GLU A 1 83 ? -9.307 1.552 10.078 1.00 92.62 83 GLU A O 1
ATOM 678 N N . LEU A 1 84 ? -10.208 0.816 11.999 1.00 92.75 84 LEU A N 1
ATOM 679 C CA . LEU A 1 84 ? -9.449 -0.426 12.005 1.00 92.75 84 LEU A CA 1
ATOM 680 C C . LEU A 1 84 ? -9.837 -1.329 10.824 1.00 92.75 84 LEU A C 1
ATOM 682 O O . LEU A 1 84 ? -8.961 -1.928 10.202 1.00 92.75 84 LEU A O 1
ATOM 686 N N . GLN A 1 85 ? -11.125 -1.405 10.477 1.00 92.88 85 GLN A N 1
ATOM 687 C CA . GLN A 1 85 ? -11.603 -2.163 9.316 1.00 92.88 85 GLN A CA 1
ATOM 688 C C . GLN A 1 85 ? -11.019 -1.633 8.005 1.00 92.88 85 GLN A C 1
ATOM 690 O O . GLN A 1 85 ? -10.631 -2.436 7.155 1.00 92.88 85 GLN A O 1
ATOM 695 N N . ILE A 1 86 ? -10.904 -0.310 7.854 1.00 92.56 86 ILE A N 1
ATOM 696 C CA . ILE A 1 86 ? -10.259 0.310 6.689 1.00 92.56 86 ILE A CA 1
ATOM 697 C C . ILE A 1 86 ? -8.794 -0.128 6.602 1.00 92.56 86 ILE A C 1
ATOM 699 O O . ILE A 1 86 ? -8.364 -0.612 5.558 1.00 92.56 86 ILE A O 1
ATOM 703 N N . ILE A 1 87 ? -8.044 -0.046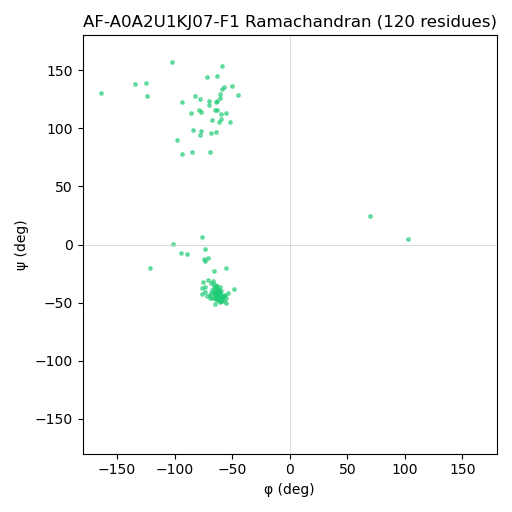 7.704 1.00 90.69 87 ILE A N 1
ATOM 704 C CA . ILE A 1 87 ? -6.629 -0.448 7.730 1.00 90.69 87 ILE A CA 1
ATOM 705 C C . ILE A 1 87 ? -6.473 -1.946 7.412 1.00 90.69 87 ILE A C 1
ATOM 707 O O . ILE A 1 87 ? -5.601 -2.336 6.637 1.00 90.69 87 ILE A O 1
ATOM 711 N N . VAL A 1 88 ? -7.335 -2.804 7.965 1.00 88.81 88 VAL A N 1
ATOM 712 C CA . VAL A 1 88 ? -7.329 -4.249 7.676 1.00 88.81 88 VAL A CA 1
ATOM 713 C C . VAL A 1 88 ? -7.669 -4.531 6.210 1.00 88.81 88 VAL A C 1
ATOM 715 O O . VAL A 1 88 ? -7.080 -5.426 5.599 1.00 88.81 88 VAL A O 1
ATOM 718 N N . HIS A 1 89 ? -8.588 -3.766 5.621 1.00 89.62 89 HIS A N 1
ATOM 719 C CA . HIS A 1 89 ? -8.899 -3.869 4.200 1.00 89.62 89 HIS A CA 1
ATOM 720 C C . HIS A 1 89 ? -7.701 -3.461 3.330 1.00 89.62 89 HIS A C 1
ATOM 722 O O . HIS A 1 89 ? -7.347 -4.209 2.419 1.00 89.62 89 HIS A O 1
ATOM 728 N N . GLU A 1 90 ? -7.033 -2.345 3.649 1.00 87.06 90 GLU A N 1
ATOM 729 C CA . GLU A 1 90 ? -5.799 -1.906 2.978 1.00 87.06 90 GLU A CA 1
ATOM 730 C C . GLU A 1 90 ? -4.712 -3.002 3.036 1.00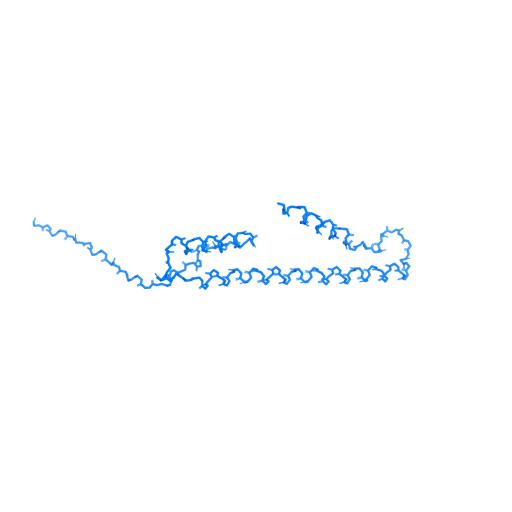 87.06 90 GLU A C 1
ATOM 732 O O . GLU A 1 90 ? -4.109 -3.325 2.013 1.00 87.06 90 GLU A O 1
ATOM 737 N N . LEU A 1 91 ? -4.517 -3.662 4.189 1.00 88.00 91 LEU A N 1
ATOM 738 C CA . LEU A 1 91 ? -3.560 -4.776 4.330 1.00 88.00 91 LEU A CA 1
ATOM 739 C C . LEU A 1 91 ? -3.901 -5.963 3.420 1.00 88.00 91 LEU A C 1
ATOM 741 O O . LEU A 1 91 ? -3.009 -6.576 2.828 1.00 88.00 91 LEU A O 1
ATOM 745 N N . LYS A 1 92 ? -5.193 -6.288 3.306 1.00 85.44 92 LYS A N 1
ATOM 746 C CA . LYS A 1 92 ? -5.672 -7.383 2.457 1.00 85.44 92 LYS A CA 1
ATOM 747 C C . LYS A 1 92 ? -5.476 -7.070 0.974 1.00 85.44 92 LYS A C 1
ATOM 749 O O . LYS A 1 92 ? -5.062 -7.958 0.233 1.00 85.44 92 LYS A O 1
ATOM 754 N N . VAL A 1 93 ? -5.750 -5.833 0.553 1.00 83.94 93 VAL A N 1
ATOM 755 C CA . VAL A 1 93 ? -5.523 -5.368 -0.828 1.00 83.94 93 VAL A CA 1
ATOM 756 C C . VAL A 1 93 ? -4.038 -5.437 -1.189 1.00 83.94 93 VAL A C 1
ATOM 758 O O . VAL A 1 93 ? -3.692 -5.896 -2.273 1.00 83.94 93 VAL A O 1
ATOM 761 N N . GLU A 1 94 ? -3.156 -5.084 -0.255 1.00 80.94 94 GLU A N 1
ATOM 762 C CA . GLU A 1 94 ? -1.699 -5.184 -0.422 1.00 80.94 94 GLU A CA 1
ATOM 763 C C . GLU A 1 94 ? -1.151 -6.630 -0.358 1.00 80.94 94 GLU A C 1
ATOM 765 O O . GLU A 1 94 ? 0.050 -6.867 -0.561 1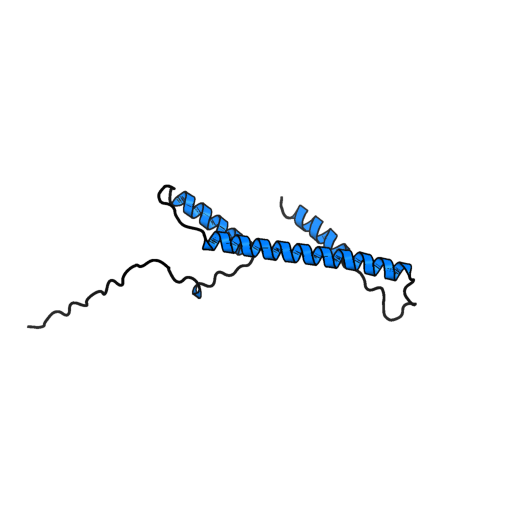.00 80.94 94 GLU A O 1
ATOM 770 N N . GLY A 1 95 ? -2.017 -7.615 -0.088 1.00 80.69 95 GLY A N 1
ATOM 771 C CA . GLY A 1 95 ? -1.664 -9.033 0.005 1.00 80.69 95 GLY A CA 1
ATOM 772 C C . GLY A 1 95 ? -0.819 -9.378 1.234 1.00 80.69 95 GLY A C 1
ATOM 773 O O . GLY A 1 95 ? -0.055 -10.343 1.206 1.00 80.69 95 GLY A O 1
ATOM 774 N N . ILE A 1 96 ? -0.907 -8.583 2.302 1.00 81.31 96 ILE A N 1
ATOM 775 C CA . ILE A 1 96 ? -0.122 -8.779 3.523 1.00 81.31 96 ILE A CA 1
ATOM 776 C C . ILE A 1 96 ? -0.853 -9.779 4.427 1.00 81.31 96 ILE A C 1
ATOM 778 O O . ILE A 1 96 ? -1.923 -9.491 4.962 1.00 81.31 96 ILE A O 1
ATOM 782 N N . SER A 1 97 ? -0.270 -10.964 4.630 1.00 70.31 97 SER A N 1
ATOM 783 C CA . SER A 1 97 ? -0.803 -11.955 5.569 1.00 70.31 97 SER A CA 1
ATOM 784 C C . SER A 1 97 ? -0.472 -11.559 7.010 1.00 70.31 97 SER A C 1
ATOM 786 O O . SER A 1 97 ? 0.695 -11.576 7.410 1.00 70.31 97 SER A O 1
ATOM 788 N N . ILE A 1 98 ? -1.486 -11.244 7.815 1.00 64.44 98 ILE A N 1
ATOM 789 C CA . ILE A 1 98 ? -1.315 -11.057 9.259 1.00 64.44 98 ILE A C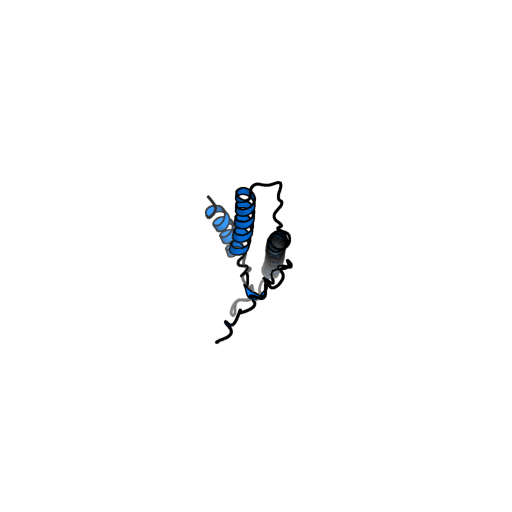A 1
ATOM 790 C C . ILE A 1 98 ? -1.198 -12.449 9.889 1.00 64.44 98 ILE A C 1
ATOM 792 O O . ILE A 1 98 ? -2.196 -13.130 10.110 1.00 64.44 98 ILE A O 1
ATOM 796 N N . ASN A 1 99 ? 0.027 -12.903 10.143 1.00 61.53 99 ASN A N 1
ATOM 797 C CA . ASN A 1 99 ? 0.255 -14.123 10.909 1.00 61.53 99 ASN A CA 1
ATOM 798 C C . ASN A 1 99 ? -0.132 -13.878 12.381 1.00 61.53 99 ASN A C 1
ATOM 800 O O . ASN A 1 99 ? 0.463 -13.027 13.049 1.00 61.53 99 ASN A O 1
ATOM 804 N N . SER A 1 100 ? -1.090 -14.649 12.904 1.00 56.75 100 SER A N 1
ATOM 805 C CA . SER A 1 100 ? -1.535 -14.603 14.305 1.00 56.75 100 SER A CA 1
ATOM 806 C C . SER A 1 100 ? -0.399 -14.804 15.320 1.00 56.75 100 SER A C 1
ATOM 808 O O . SER A 1 100 ? -0.510 -14.362 16.461 1.00 56.75 100 SER A O 1
ATOM 810 N N . ASN A 1 101 ? 0.729 -15.389 14.909 1.00 55.06 101 ASN A N 1
ATOM 811 C CA . ASN A 1 101 ? 1.869 -15.696 15.775 1.00 55.06 101 ASN A CA 1
ATOM 812 C C . ASN A 1 101 ? 2.681 -14.444 16.171 1.00 55.06 101 ASN A C 1
ATOM 814 O O . ASN A 1 101 ? 3.497 -14.507 17.092 1.00 55.06 101 ASN A O 1
ATOM 818 N N . SER A 1 102 ? 2.473 -13.309 15.490 1.00 46.12 102 SER A N 1
ATOM 819 C CA . SER A 1 102 ? 3.139 -12.029 15.787 1.00 46.12 102 SER A CA 1
ATOM 820 C C . SER A 1 102 ? 2.318 -11.111 16.701 1.00 46.12 102 SER A C 1
ATOM 822 O O . SER A 1 102 ? 2.839 -10.103 17.181 1.00 46.12 102 SER A O 1
ATOM 824 N N . ILE A 1 103 ? 1.063 -11.464 17.001 1.00 52.44 103 ILE A N 1
ATOM 825 C CA . ILE A 1 103 ? 0.216 -10.731 17.946 1.00 52.44 103 ILE A CA 1
ATOM 826 C C . ILE A 1 103 ? 0.525 -11.247 19.356 1.00 52.44 103 ILE A C 1
ATOM 828 O O . ILE A 1 103 ? -0.195 -12.070 19.914 1.00 52.44 103 ILE A O 1
ATOM 832 N N . LYS A 1 104 ? 1.622 -10.776 19.959 1.00 51.66 104 LYS A N 1
ATOM 833 C CA . LYS A 1 104 ? 1.745 -10.828 21.422 1.00 51.66 104 LYS A CA 1
ATOM 834 C C . LYS A 1 104 ? 0.919 -9.664 21.973 1.00 51.66 104 LYS A C 1
ATOM 836 O O . LYS A 1 104 ? 1.280 -8.520 21.689 1.00 51.66 104 LYS A O 1
ATOM 841 N N . PRO A 1 105 ? -0.164 -9.902 22.734 1.00 46.53 105 PRO A N 1
ATOM 842 C CA . PRO A 1 105 ? -0.877 -8.811 23.376 1.00 46.53 105 PRO A CA 1
ATOM 843 C C . PRO A 1 105 ? 0.094 -8.090 24.312 1.00 46.53 105 PRO A C 1
ATOM 845 O O . PRO A 1 105 ? 0.583 -8.648 25.291 1.00 46.53 105 PRO A O 1
ATOM 848 N N . ARG A 1 106 ? 0.429 -6.846 23.972 1.00 54.88 106 ARG A N 1
ATOM 849 C CA . ARG A 1 106 ? 1.247 -5.973 24.809 1.00 54.88 106 ARG A CA 1
ATOM 850 C C . ARG A 1 106 ? 0.301 -5.132 25.647 1.00 54.88 106 ARG A C 1
ATOM 852 O O . ARG A 1 106 ? 0.065 -3.985 25.307 1.00 54.88 106 ARG A O 1
ATOM 859 N N . LEU A 1 107 ? -0.257 -5.728 26.697 1.00 45.03 107 LEU A N 1
ATOM 860 C CA . LEU A 1 107 ? -0.871 -5.039 27.835 1.00 45.03 107 LEU A CA 1
ATOM 861 C C . LEU A 1 107 ? -1.021 -6.037 28.988 1.00 45.03 107 LEU A C 1
ATOM 863 O O . LEU A 1 107 ? -1.468 -7.166 28.797 1.00 45.03 107 LEU A O 1
ATOM 867 N N . GLY A 1 108 ? -0.568 -5.612 30.168 1.00 46.19 108 GLY A N 1
ATOM 868 C CA . GLY A 1 108 ? -0.514 -6.400 31.392 1.00 46.19 108 GLY A CA 1
ATOM 869 C C . GLY A 1 108 ? -1.890 -6.701 31.968 1.00 46.19 108 GLY A C 1
ATOM 870 O O . GLY A 1 108 ? -2.298 -6.090 32.950 1.00 46.19 108 GLY A O 1
ATOM 871 N N . PHE A 1 109 ? -2.571 -7.695 31.411 1.00 44.22 109 PHE A N 1
ATOM 872 C CA . PHE A 1 109 ? -3.626 -8.389 32.135 1.00 44.22 109 PHE A CA 1
ATOM 873 C C . PHE A 1 109 ? -2.957 -9.466 32.983 1.00 44.22 109 PHE A C 1
ATOM 875 O O . PHE A 1 109 ? -2.529 -10.507 32.487 1.00 44.22 109 PHE A O 1
ATOM 882 N N . ALA A 1 110 ? -2.764 -9.139 34.260 1.00 44.09 110 ALA A N 1
ATOM 883 C CA . ALA A 1 110 ? -2.226 -10.040 35.261 1.00 44.09 110 ALA A CA 1
ATOM 884 C C . ALA A 1 110 ? -2.984 -11.378 35.248 1.00 44.09 110 ALA A C 1
ATOM 886 O O . ALA A 1 110 ? -4.212 -11.412 35.189 1.00 44.09 110 ALA A O 1
ATOM 887 N N . ASN A 1 111 ? -2.226 -12.472 35.329 1.00 40.81 111 ASN A N 1
ATOM 888 C CA . ASN A 1 111 ? -2.730 -13.819 35.559 1.00 40.81 111 ASN A CA 1
ATOM 889 C C . ASN A 1 111 ? -3.640 -13.831 36.797 1.00 40.81 111 ASN A C 1
ATOM 891 O O . ASN A 1 111 ? -3.148 -13.804 37.926 1.00 40.81 111 ASN A O 1
ATOM 895 N N . ILE A 1 112 ? -4.955 -13.924 36.610 1.00 50.56 112 ILE A N 1
ATOM 896 C CA . ILE A 1 112 ? -5.847 -14.341 37.691 1.00 50.56 112 ILE A CA 1
ATOM 897 C C . ILE A 1 112 ? -5.708 -15.859 37.784 1.00 50.56 112 ILE A C 1
ATOM 899 O O . ILE A 1 112 ? -6.336 -16.615 37.047 1.00 50.56 112 ILE A O 1
ATOM 903 N N . SER A 1 113 ? -4.820 -16.300 38.673 1.00 47.81 113 SER A N 1
ATOM 904 C CA . SER A 1 113 ? -4.763 -17.684 39.128 1.00 47.81 113 SER A CA 1
ATOM 905 C C . SER A 1 113 ? -6.092 -18.015 39.805 1.00 47.81 113 SER A C 1
ATOM 907 O O . SER A 1 113 ? -6.369 -17.560 40.917 1.00 47.81 113 SER A O 1
ATOM 909 N N . THR A 1 114 ? -6.946 -18.787 39.136 1.00 45.53 114 THR A N 1
ATOM 910 C CA . THR A 1 114 ? -8.101 -19.410 39.781 1.00 45.53 114 THR A CA 1
ATOM 911 C C . THR A 1 114 ? -7.577 -20.463 40.750 1.00 45.53 114 THR A C 1
ATOM 913 O O . THR A 1 114 ? -7.267 -21.592 40.360 1.00 45.53 114 THR A O 1
ATOM 916 N N . LYS A 1 115 ? -7.439 -20.089 42.025 1.00 46.47 115 LYS A N 1
ATOM 917 C CA . LYS A 1 115 ? -7.143 -21.028 43.106 1.00 46.47 115 LYS A CA 1
ATOM 918 C C . LYS A 1 115 ? -8.276 -22.062 43.148 1.00 46.47 115 LYS A C 1
ATOM 920 O O . LYS A 1 115 ? -9.404 -21.747 43.520 1.00 46.47 115 LYS A O 1
ATOM 925 N N . LYS A 1 116 ? -7.983 -23.293 42.726 1.00 51.00 116 LYS A N 1
ATOM 926 C CA . LYS A 1 116 ? -8.866 -24.454 42.870 1.00 51.00 116 LYS A CA 1
ATOM 927 C C . LYS A 1 116 ? -9.042 -24.717 44.370 1.00 51.00 116 LYS A C 1
ATOM 929 O O . LYS A 1 116 ? -8.170 -25.312 44.997 1.00 51.00 116 LYS A O 1
ATOM 934 N N . ASN A 1 117 ? -10.128 -24.217 44.956 1.00 41.91 117 ASN A N 1
ATOM 935 C CA . ASN A 1 117 ? -10.524 -24.568 46.316 1.00 41.91 117 ASN A CA 1
ATOM 936 C C . ASN A 1 117 ? -10.935 -26.043 46.318 1.00 41.91 117 ASN A C 1
ATOM 938 O O . ASN A 1 117 ? -11.969 -26.409 45.766 1.00 41.91 117 ASN A O 1
ATOM 942 N N . ASN A 1 118 ? -10.084 -26.887 46.895 1.00 50.25 118 ASN A N 1
ATOM 943 C CA . ASN A 1 118 ? -10.404 -28.277 47.177 1.00 50.25 118 ASN A CA 1
ATOM 944 C C . ASN A 1 118 ? -11.279 -28.303 48.445 1.00 50.25 118 ASN A C 1
ATOM 946 O O . ASN A 1 118 ? -10.855 -27.719 49.445 1.00 50.25 118 ASN A O 1
ATOM 950 N N . PRO A 1 119 ? -12.475 -28.914 48.445 1.00 55.75 119 PRO A N 1
ATOM 951 C CA . PRO A 1 119 ? -13.217 -29.108 49.680 1.00 55.75 119 PRO A CA 1
ATOM 952 C C . PRO A 1 119 ? -12.497 -30.163 50.527 1.00 55.75 119 PRO A C 1
ATOM 954 O O . PRO A 1 119 ? -12.237 -31.273 50.065 1.00 55.75 119 PRO A O 1
ATOM 957 N N . SER A 1 120 ? -12.139 -29.794 51.754 1.00 50.28 120 SER A N 1
ATOM 958 C CA . SER A 1 120 ? -11.644 -30.726 52.763 1.00 50.28 120 SER A CA 1
ATOM 959 C C . SER A 1 120 ? -12.760 -31.706 53.115 1.00 50.28 120 SER A C 1
ATOM 961 O O . SER A 1 120 ? -13.799 -31.297 53.629 1.00 50.28 120 SER A O 1
ATOM 963 N N . THR A 1 121 ? -12.554 -32.985 52.817 1.00 49.91 121 THR A N 1
ATOM 964 C CA . THR A 1 121 ? -13.398 -34.079 53.301 1.00 49.91 121 THR A CA 1
ATOM 965 C C . THR A 1 121 ? -13.276 -34.154 54.824 1.00 49.91 121 THR A C 1
ATOM 967 O O . THR A 1 121 ? -12.159 -34.263 55.334 1.00 49.91 121 THR A O 1
ATOM 970 N N . ILE A 1 122 ? -14.408 -34.049 55.526 1.00 50.59 122 ILE A N 1
ATOM 971 C CA . ILE A 1 122 ? -14.571 -34.508 56.915 1.00 50.59 122 ILE A CA 1
ATOM 972 C C . ILE A 1 122 ? -14.887 -36.000 56.866 1.00 50.59 122 ILE A C 1
ATOM 974 O O . ILE A 1 122 ? -15.708 -36.375 55.998 1.00 50.59 122 ILE A O 1
#

Radius of gyration: 28.03 Å; Cα contacts (8 Å, |Δi|>4): 35; chains: 1; bounding box: 41×45×97 Å

InterPro domains:
  IPR061502 Copia/RE1/RE2-like, N-terminal domain [PF14223] (38-101)

Sequence (122 aa):
MFYLTTLRVSNVLTDLKPIDPYVEGQNLPTEAQAAYYESTRGIWISLEQKYRTEVACSKKFVVGKFLNFKMYDGKPVVKQVEELQIIVHELKVEGISINSNSIKPRLGFANISTKKNNPSTI

Foldseek 3Di:
DPVVVVVVVVVVLVVLPQDDQDDPPDDDRDPVSVVVSVVSVVVNVVVVVVVVVVLVVLQVVLVVCQVPQDDDPVDDPVVSVVVNVVSVVSCVVSVHDDDPVPPPPPDDPDDPPPPPDDDDDD